Protein AF-A0A2Z3GGH1-F1 (afdb_monomer_lite)

Structure (mmCIF, N/CA/C/O backbone):
data_AF-A0A2Z3GGH1-F1
#
_entry.id   AF-A0A2Z3GGH1-F1
#
loop_
_atom_site.group_PDB
_atom_site.id
_atom_site.type_symbol
_atom_site.label_atom_id
_atom_site.label_alt_id
_atom_site.label_comp_id
_atom_site.label_asym_id
_atom_site.label_entity_id
_atom_site.label_seq_id
_atom_site.pdbx_PDB_ins_code
_atom_site.Cartn_x
_atom_site.Cartn_y
_atom_site.Cartn_z
_atom_site.occupancy
_atom_site.B_iso_or_equiv
_atom_site.auth_seq_id
_atom_site.auth_comp_id
_atom_site.auth_asym_id
_atom_site.auth_atom_id
_atom_site.pdbx_PDB_model_num
ATOM 1 N N . MET A 1 1 ? 9.192 -5.876 2.257 1.00 53.94 1 MET A N 1
ATOM 2 C CA . MET A 1 1 ? 10.258 -5.531 1.293 1.00 53.94 1 MET A CA 1
ATOM 3 C C . MET A 1 1 ? 9.601 -4.638 0.261 1.00 53.94 1 MET A C 1
ATOM 5 O O . MET A 1 1 ? 8.570 -5.047 -0.257 1.00 53.94 1 MET A O 1
ATOM 9 N N . GLU A 1 2 ? 10.088 -3.418 0.050 1.00 71.12 2 GLU A N 1
ATOM 10 C CA . GLU A 1 2 ? 9.502 -2.502 -0.941 1.00 71.12 2 GLU A CA 1
ATOM 11 C C . GLU A 1 2 ? 10.061 -2.820 -2.331 1.00 71.12 2 GLU A C 1
ATOM 13 O O . GLU A 1 2 ? 11.267 -3.021 -2.475 1.00 71.12 2 GLU A O 1
ATOM 18 N N . LEU A 1 3 ? 9.199 -2.898 -3.349 1.00 72.56 3 LEU A N 1
ATOM 19 C CA . LEU A 1 3 ? 9.538 -3.492 -4.649 1.00 72.56 3 LEU A CA 1
ATOM 20 C C . LEU A 1 3 ? 10.689 -2.758 -5.364 1.00 72.56 3 LEU A C 1
ATOM 22 O O . LEU A 1 3 ? 11.613 -3.394 -5.857 1.00 72.56 3 LEU A O 1
ATOM 26 N N . LEU A 1 4 ? 10.679 -1.423 -5.336 1.00 71.50 4 LEU A N 1
ATOM 27 C CA . LEU A 1 4 ? 11.695 -0.574 -5.977 1.00 71.50 4 LEU A CA 1
ATOM 28 C C . LEU A 1 4 ? 12.974 -0.388 -5.144 1.00 71.50 4 LEU A C 1
ATOM 30 O O . LEU A 1 4 ? 13.933 0.211 -5.614 1.00 71.50 4 LEU A O 1
ATOM 34 N N . SER A 1 5 ? 13.011 -0.901 -3.912 1.00 73.12 5 SER A N 1
ATOM 35 C CA . SER A 1 5 ? 14.200 -0.818 -3.051 1.00 73.12 5 SER A CA 1
ATOM 36 C C . SER A 1 5 ? 15.226 -1.927 -3.324 1.00 73.12 5 SER A C 1
ATOM 38 O O . SER A 1 5 ? 16.265 -1.996 -2.665 1.00 73.12 5 SER A O 1
ATOM 40 N N . TRP A 1 6 ? 14.932 -2.827 -4.266 1.00 75.00 6 TRP A N 1
ATOM 41 C CA . TRP A 1 6 ? 15.775 -3.975 -4.563 1.00 75.00 6 TRP A CA 1
ATOM 42 C C . TRP A 1 6 ? 16.960 -3.601 -5.467 1.00 75.00 6 TRP A C 1
ATOM 44 O O . TRP A 1 6 ? 16.804 -2.978 -6.514 1.00 75.00 6 TRP A O 1
ATOM 54 N N . LEU A 1 7 ? 18.163 -4.007 -5.052 1.00 70.88 7 LEU A N 1
ATOM 55 C CA . LEU A 1 7 ? 19.422 -3.743 -5.753 1.00 70.88 7 LEU A CA 1
ATOM 56 C C . LEU A 1 7 ? 19.695 -4.849 -6.789 1.00 70.88 7 LEU A C 1
ATOM 58 O O . LEU A 1 7 ? 20.550 -5.709 -6.577 1.00 70.88 7 LEU A O 1
ATOM 62 N N . GLY A 1 8 ? 18.913 -4.854 -7.869 1.00 77.56 8 GLY A N 1
ATOM 63 C CA . GLY A 1 8 ? 19.056 -5.773 -9.005 1.00 77.56 8 GLY A CA 1
ATOM 64 C C . GLY A 1 8 ? 19.983 -5.257 -10.109 1.00 77.56 8 GLY A C 1
ATOM 65 O O . GLY A 1 8 ? 20.490 -4.134 -10.053 1.00 77.56 8 GLY A O 1
ATOM 66 N N . SER A 1 9 ? 20.203 -6.075 -11.142 1.00 84.81 9 SER A N 1
ATOM 67 C CA . SER A 1 9 ? 20.858 -5.620 -12.374 1.00 84.81 9 SER A CA 1
ATOM 68 C C . SER A 1 9 ? 19.936 -4.679 -13.173 1.00 84.81 9 SER A C 1
ATOM 70 O O . SER A 1 9 ? 18.721 -4.695 -12.969 1.00 84.81 9 SER A O 1
ATOM 72 N N . PRO A 1 10 ? 20.457 -3.888 -14.133 1.00 82.50 10 PRO A N 1
ATOM 73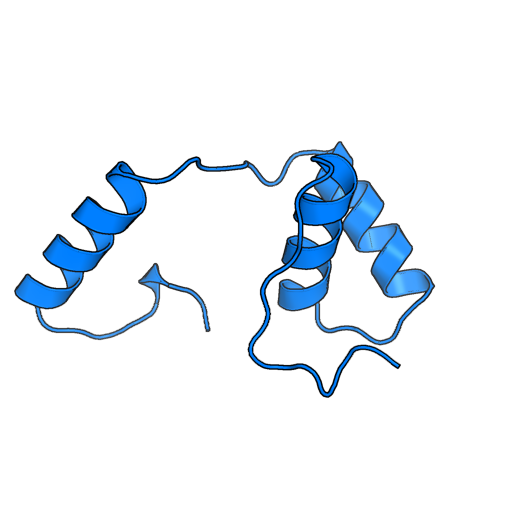 C CA . PRO A 1 10 ? 19.615 -3.042 -14.985 1.00 82.50 10 PRO A CA 1
ATOM 74 C C . PRO A 1 10 ? 18.525 -3.815 -15.744 1.00 82.50 10 PRO A C 1
ATOM 76 O O . PRO A 1 10 ? 17.433 -3.296 -15.950 1.00 82.50 10 PRO A O 1
ATOM 79 N N . ALA A 1 11 ? 18.800 -5.066 -16.130 1.00 85.56 11 ALA A N 1
ATOM 80 C CA . ALA A 1 11 ? 17.814 -5.925 -16.783 1.00 85.56 11 ALA A CA 1
ATOM 81 C C . ALA A 1 11 ? 16.674 -6.316 -15.831 1.00 85.56 11 ALA A C 1
ATOM 83 O O . ALA A 1 11 ? 15.519 -6.386 -16.248 1.00 85.56 11 ALA A O 1
ATOM 84 N N . ASP A 1 12 ? 16.982 -6.525 -14.549 1.00 86.12 12 ASP A N 1
ATOM 85 C CA . ASP A 1 12 ? 15.957 -6.853 -13.567 1.00 86.12 12 ASP A CA 1
ATOM 86 C C . ASP A 1 12 ? 15.093 -5.633 -13.206 1.00 86.12 12 ASP A C 1
ATOM 88 O O . ASP A 1 12 ? 13.905 -5.788 -12.933 1.00 86.12 12 ASP A O 1
ATOM 92 N N . LEU A 1 13 ? 15.661 -4.419 -13.249 1.00 85.12 13 LEU A N 1
ATOM 93 C CA . LEU A 1 13 ? 14.894 -3.176 -13.107 1.00 85.12 13 LEU A CA 1
ATOM 94 C C . LEU A 1 13 ? 13.899 -2.997 -14.259 1.00 85.12 13 LEU A C 1
ATOM 96 O O . LEU A 1 13 ? 12.733 -2.721 -13.997 1.00 85.12 13 LEU A O 1
ATOM 100 N N . GLN A 1 14 ? 14.318 -3.233 -15.508 1.00 87.38 14 GLN A N 1
ATOM 101 C CA . GLN A 1 14 ? 13.414 -3.154 -16.662 1.00 87.38 14 GLN A CA 1
ATOM 102 C C . GLN A 1 14 ? 12.258 -4.155 -16.548 1.00 87.38 14 GLN A C 1
ATOM 104 O O . GLN A 1 14 ? 11.104 -3.800 -16.769 1.00 87.38 14 GLN A O 1
ATOM 109 N N . LEU A 1 15 ? 12.550 -5.396 -16.146 1.00 89.44 15 LEU A N 1
ATOM 110 C CA . LEU A 1 15 ? 11.518 -6.409 -15.913 1.00 89.44 15 LEU A CA 1
ATOM 111 C C . LEU A 1 15 ? 10.501 -5.955 -14.852 1.00 89.44 15 LEU A C 1
ATOM 113 O O . LEU A 1 15 ? 9.304 -6.215 -14.979 1.00 89.44 15 LEU A O 1
ATOM 117 N N . LEU A 1 16 ? 10.977 -5.288 -13.798 1.00 88.31 16 LEU A N 1
ATOM 118 C CA . LEU A 1 16 ? 10.146 -4.759 -12.721 1.00 88.31 16 LEU A CA 1
ATOM 119 C C . LEU A 1 16 ? 9.250 -3.6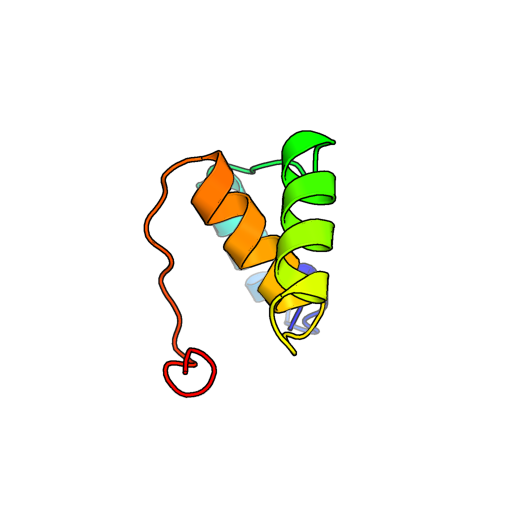13 -13.207 1.00 88.31 16 LEU A C 1
ATOM 121 O O . LEU A 1 16 ? 8.070 -3.572 -12.866 1.00 88.31 16 LEU A O 1
ATOM 125 N N . GLU A 1 17 ? 9.803 -2.699 -14.002 1.00 88.75 17 GLU A N 1
ATOM 126 C CA . GLU A 1 17 ? 9.070 -1.585 -14.605 1.00 88.75 17 GLU A CA 1
ATOM 127 C C . GLU A 1 17 ? 7.976 -2.088 -15.550 1.00 88.75 17 GLU A C 1
ATOM 129 O O . GLU A 1 17 ? 6.826 -1.663 -15.424 1.00 88.75 17 GLU A O 1
ATOM 134 N N . ASP A 1 18 ? 8.295 -3.050 -16.418 1.00 91.44 18 ASP A N 1
ATOM 135 C CA . ASP A 1 18 ? 7.334 -3.674 -17.334 1.00 91.44 18 ASP A CA 1
ATOM 136 C C . ASP A 1 18 ? 6.211 -4.381 -16.563 1.00 91.44 18 ASP A C 1
ATOM 138 O O . ASP A 1 18 ? 5.032 -4.281 -16.914 1.00 91.44 18 ASP A O 1
ATOM 142 N N . PHE A 1 19 ? 6.562 -5.068 -15.471 1.00 91.06 19 PHE A N 1
ATOM 143 C CA . PHE A 1 19 ? 5.584 -5.698 -14.591 1.00 91.06 19 PHE A CA 1
ATOM 144 C C . PHE A 1 19 ? 4.663 -4.663 -13.938 1.00 91.06 19 PHE A C 1
ATOM 146 O O . PHE A 1 19 ? 3.446 -4.824 -13.983 1.00 91.06 19 PHE A O 1
ATOM 153 N N . ILE A 1 20 ? 5.212 -3.586 -13.369 1.00 90.62 20 ILE A N 1
ATOM 154 C CA . ILE A 1 20 ? 4.416 -2.517 -12.747 1.00 90.62 20 ILE A CA 1
ATOM 155 C C . ILE A 1 20 ? 3.496 -1.864 -13.786 1.00 90.62 20 ILE A C 1
ATOM 157 O O . ILE A 1 20 ? 2.312 -1.669 -13.505 1.00 90.62 20 ILE A O 1
ATOM 161 N N . ALA A 1 21 ? 3.994 -1.593 -14.995 1.00 91.44 21 ALA A N 1
ATOM 162 C CA . ALA A 1 21 ? 3.218 -1.009 -16.089 1.00 91.44 21 ALA A CA 1
ATOM 163 C C . ALA A 1 21 ? 2.022 -1.879 -16.521 1.00 91.44 21 ALA A C 1
ATOM 165 O O . ALA A 1 21 ? 1.018 -1.352 -16.999 1.00 91.44 21 ALA A O 1
ATOM 166 N N . ALA A 1 22 ? 2.100 -3.197 -16.325 1.00 94.06 22 ALA A N 1
ATOM 167 C CA . ALA A 1 22 ? 1.011 -4.132 -16.600 1.00 94.06 22 ALA A CA 1
ATOM 168 C C . ALA A 1 22 ? -0.004 -4.279 -15.444 1.00 94.06 22 ALA A C 1
ATOM 170 O O . ALA A 1 22 ? -0.963 -5.044 -15.568 1.00 94.06 22 ALA A O 1
ATOM 171 N N . THR A 1 23 ? 0.186 -3.580 -14.319 1.00 91.88 23 THR A N 1
ATOM 172 C CA . THR A 1 23 ? -0.657 -3.701 -13.116 1.00 91.88 23 THR A CA 1
ATOM 173 C C . THR A 1 23 ? -1.516 -2.464 -12.861 1.00 91.88 23 THR A C 1
ATOM 175 O O . THR A 1 23 ? -1.271 -1.378 -13.382 1.00 91.88 23 THR A O 1
ATOM 178 N N . ILE A 1 24 ? -2.546 -2.627 -12.026 1.00 93.31 24 ILE A N 1
ATOM 179 C CA . ILE A 1 24 ? -3.367 -1.515 -11.541 1.00 93.31 24 ILE A CA 1
ATOM 180 C C . ILE A 1 24 ? -2.707 -0.937 -10.290 1.00 93.31 24 ILE A C 1
ATOM 182 O O . ILE A 1 24 ? -2.554 -1.633 -9.286 1.00 93.31 24 ILE A O 1
ATOM 186 N N . ILE A 1 25 ? -2.359 0.348 -10.341 1.00 91.94 25 ILE A N 1
ATOM 187 C CA . ILE A 1 25 ? -1.798 1.075 -9.202 1.00 91.94 25 ILE A CA 1
ATOM 188 C C . ILE A 1 25 ? -2.943 1.680 -8.391 1.00 91.94 25 ILE A C 1
ATOM 190 O O . ILE A 1 25 ? -3.683 2.531 -8.884 1.00 91.94 25 ILE A O 1
ATOM 194 N N . LEU A 1 26 ? -3.067 1.251 -7.137 1.00 94.00 26 LEU A N 1
ATOM 195 C CA . LEU A 1 26 ? -3.990 1.838 -6.170 1.00 94.00 26 LEU A CA 1
ATOM 196 C C . LEU A 1 26 ? -3.222 2.857 -5.314 1.00 94.00 26 LEU A C 1
ATOM 198 O O . LEU A 1 26 ? -2.220 2.483 -4.697 1.00 94.00 26 LEU A O 1
ATOM 202 N N . PRO A 1 27 ? -3.625 4.139 -5.304 1.00 92.12 27 PRO A N 1
ATOM 203 C CA . PRO A 1 27 ? -2.940 5.155 -4.521 1.00 92.12 27 PRO A CA 1
ATOM 204 C C . PRO A 1 27 ? -3.211 4.972 -3.025 1.00 92.12 27 PRO A C 1
ATOM 206 O O . PRO A 1 27 ? -4.255 4.469 -2.618 1.00 92.12 27 PRO A O 1
ATOM 209 N N . LEU A 1 28 ? -2.282 5.453 -2.199 1.00 94.00 28 LEU A N 1
ATOM 210 C CA . LEU A 1 28 ? -2.522 5.623 -0.771 1.00 94.00 28 LEU A CA 1
ATOM 211 C C . LEU A 1 28 ? -3.336 6.906 -0.559 1.00 94.00 28 LEU A C 1
ATOM 213 O O . LEU A 1 28 ? -2.771 7.988 -0.405 1.00 94.00 28 LEU A O 1
ATOM 217 N N . ASP A 1 29 ? -4.656 6.782 -0.623 1.00 95.38 29 ASP A N 1
ATOM 218 C CA . ASP A 1 29 ? -5.598 7.884 -0.453 1.00 95.38 29 ASP A CA 1
ATOM 219 C C . ASP A 1 29 ? -6.170 7.955 0.974 1.00 95.38 29 ASP A C 1
ATOM 221 O O . ASP A 1 29 ? -5.907 7.103 1.826 1.00 95.38 29 ASP A O 1
ATOM 225 N N . GLU A 1 30 ? -6.932 9.014 1.261 1.00 97.56 30 GLU A N 1
ATOM 226 C CA . GLU A 1 30 ? -7.485 9.257 2.598 1.00 97.56 30 GLU A CA 1
ATOM 227 C C . GLU A 1 30 ? -8.324 8.070 3.130 1.00 97.56 30 GLU A C 1
ATOM 229 O O . GLU A 1 30 ? -8.099 7.665 4.274 1.00 97.56 30 GLU A O 1
ATOM 234 N N . PRO A 1 31 ? -9.223 7.439 2.341 1.00 97.56 31 PRO A N 1
ATOM 235 C CA . PRO A 1 31 ? -9.903 6.209 2.753 1.00 97.56 31 PRO A CA 1
ATOM 236 C C . PRO A 1 31 ? -8.956 5.089 3.200 1.00 97.56 31 PRO A C 1
ATOM 238 O O . PRO A 1 31 ? -9.164 4.497 4.265 1.00 97.56 31 PRO A O 1
ATOM 241 N N . VAL A 1 32 ? -7.900 4.809 2.430 1.00 97.25 32 VAL A N 1
ATOM 242 C CA . VAL A 1 32 ? -6.921 3.768 2.779 1.00 97.25 32 VAL A CA 1
ATOM 243 C C . VAL A 1 32 ? -6.132 4.151 4.031 1.00 97.25 32 VAL A C 1
ATOM 245 O O . VAL A 1 32 ? -5.891 3.296 4.889 1.00 97.25 32 VAL A O 1
ATOM 248 N N . VAL A 1 33 ? -5.766 5.425 4.192 1.00 97.44 33 VAL A N 1
ATOM 249 C CA . VAL A 1 33 ? -5.071 5.928 5.390 1.00 97.44 33 VAL A CA 1
ATOM 250 C C . VAL A 1 33 ? -5.932 5.743 6.638 1.00 97.44 33 VAL A C 1
ATOM 252 O O . VAL A 1 33 ? -5.463 5.164 7.622 1.00 97.44 33 VAL A O 1
ATOM 255 N N . GLN A 1 34 ? -7.198 6.162 6.602 1.00 98.12 34 GLN A N 1
ATOM 256 C CA . GLN A 1 34 ? -8.110 6.014 7.740 1.00 98.12 34 GLN A CA 1
ATOM 257 C C . GLN A 1 34 ? -8.334 4.541 8.089 1.00 98.12 34 GLN A C 1
ATOM 259 O O . GLN A 1 34 ? -8.232 4.153 9.256 1.00 98.12 34 GLN A O 1
ATOM 264 N N . GLN A 1 35 ? -8.532 3.687 7.083 1.00 97.25 35 GLN A N 1
ATOM 265 C CA . GLN A 1 35 ? -8.675 2.250 7.302 1.00 97.25 35 GLN A CA 1
ATOM 266 C C . GLN A 1 35 ? -7.397 1.619 7.878 1.00 97.25 35 GLN A C 1
ATOM 268 O O . GLN A 1 35 ? -7.472 0.756 8.754 1.00 97.25 35 GLN A O 1
ATOM 273 N N . THR A 1 36 ? -6.217 2.080 7.454 1.00 97.19 36 THR A N 1
ATOM 274 C CA . THR A 1 36 ? -4.926 1.644 8.011 1.00 97.19 36 THR A CA 1
ATOM 275 C C . THR A 1 36 ? -4.824 1.986 9.497 1.00 97.19 36 THR A C 1
ATOM 277 O O . THR A 1 36 ? -4.385 1.154 10.295 1.00 97.19 36 THR A O 1
ATOM 280 N N . ILE A 1 37 ? -5.241 3.194 9.893 1.00 96.75 37 ILE A N 1
ATOM 281 C CA . ILE A 1 37 ? -5.253 3.624 11.299 1.00 96.75 37 ILE A CA 1
ATOM 282 C C . ILE A 1 37 ? -6.178 2.720 12.118 1.00 96.75 37 ILE A C 1
ATOM 284 O O . ILE A 1 37 ? -5.753 2.203 13.153 1.00 96.75 37 ILE A O 1
ATOM 288 N N . LEU A 1 38 ? -7.403 2.484 11.639 1.00 96.94 38 LEU A N 1
ATOM 289 C CA . LEU A 1 38 ? -8.381 1.624 12.314 1.00 96.94 38 LEU A CA 1
ATOM 290 C C . LEU A 1 38 ? -7.845 0.202 12.515 1.00 96.94 38 LEU A C 1
ATOM 292 O O . LEU A 1 38 ? -7.873 -0.316 13.633 1.00 96.94 38 LEU A O 1
ATOM 296 N N . LEU A 1 39 ? -7.270 -0.402 11.472 1.00 95.50 39 LEU A N 1
ATOM 297 C CA . LEU A 1 39 ? -6.688 -1.743 11.564 1.00 95.50 39 LEU A CA 1
ATOM 298 C C . LEU A 1 39 ? -5.560 -1.818 12.597 1.00 95.50 39 LEU A C 1
ATOM 300 O O . LEU A 1 39 ? -5.480 -2.787 13.347 1.00 95.50 39 LEU A O 1
ATOM 304 N N . ARG A 1 40 ? -4.700 -0.796 12.676 1.00 95.62 40 ARG A N 1
ATOM 305 C CA . ARG A 1 40 ? -3.588 -0.764 13.642 1.00 95.62 40 ARG A CA 1
ATOM 306 C C . ARG A 1 40 ? -4.025 -0.487 15.077 1.00 95.62 40 ARG A C 1
ATOM 308 O O . ARG A 1 40 ? -3.293 -0.831 16.002 1.00 95.62 40 ARG A O 1
ATOM 315 N N . GLN A 1 41 ? -5.182 0.140 15.276 1.00 95.31 41 GLN A N 1
ATOM 316 C CA . GLN A 1 41 ? -5.783 0.274 16.605 1.00 95.31 41 GLN A CA 1
ATOM 317 C C . GLN A 1 41 ? -6.360 -1.059 17.095 1.00 95.31 41 GLN A C 1
ATOM 319 O O . GLN A 1 41 ? -6.297 -1.350 18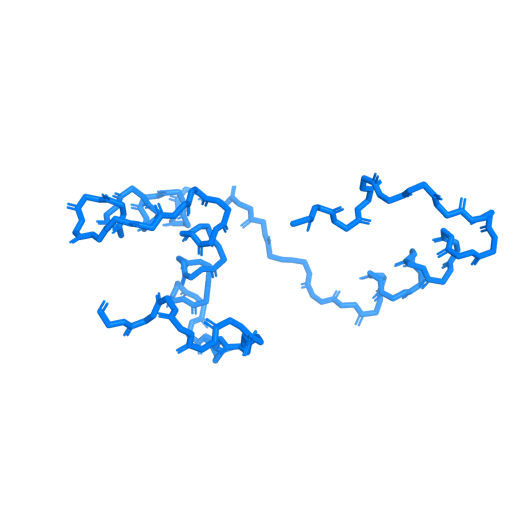.287 1.00 95.31 41 GLN A O 1
ATOM 324 N N . GLN A 1 42 ? -6.898 -1.871 16.182 1.00 94.56 42 GLN A N 1
ATOM 325 C CA . GLN A 1 42 ? -7.544 -3.148 16.499 1.00 94.56 42 GLN A CA 1
ATOM 326 C C . GLN A 1 42 ? -6.562 -4.325 16.557 1.00 94.56 42 GLN A C 1
ATOM 328 O O . GLN A 1 42 ? -6.741 -5.239 17.361 1.00 94.56 42 GLN A O 1
ATOM 333 N N . HIS A 1 43 ? -5.505 -4.296 15.743 1.00 91.88 43 HIS A N 1
ATOM 334 C CA . HIS A 1 43 ? -4.569 -5.404 15.572 1.00 91.88 43 HIS A CA 1
ATOM 335 C C . HIS A 1 43 ? -3.111 -4.944 15.681 1.00 91.88 43 HIS A C 1
ATOM 337 O O . HIS A 1 43 ? -2.733 -3.860 15.236 1.00 91.88 43 HIS A O 1
ATOM 343 N N . ARG A 1 44 ? -2.242 -5.810 16.216 1.00 88.94 44 ARG A N 1
ATOM 344 C CA . ARG A 1 44 ? -0.788 -5.571 16.288 1.00 88.94 44 ARG A CA 1
ATOM 345 C C . ARG A 1 44 ? -0.084 -5.954 14.984 1.00 88.94 44 ARG A C 1
ATOM 347 O O . ARG A 1 44 ? 0.798 -6.803 14.972 1.00 88.94 44 ARG A O 1
ATOM 354 N N . ILE A 1 45 ? -0.471 -5.303 13.894 1.00 89.81 45 ILE A N 1
ATOM 355 C CA . ILE A 1 45 ? 0.113 -5.504 12.562 1.00 89.81 45 ILE A CA 1
ATOM 356 C C . ILE A 1 45 ? 1.136 -4.413 12.225 1.00 89.81 45 ILE A C 1
ATOM 358 O O . ILE A 1 45 ? 1.030 -3.260 12.666 1.00 89.81 45 ILE A O 1
ATOM 362 N N . LYS A 1 46 ? 2.160 -4.775 11.446 1.00 91.12 46 LYS A N 1
ATOM 363 C CA . LYS A 1 46 ? 3.182 -3.825 10.983 1.00 91.12 46 LYS A CA 1
ATOM 364 C C . LYS A 1 46 ? 2.559 -2.844 9.993 1.00 91.12 46 LYS A C 1
ATOM 366 O O . LYS A 1 46 ? 1.645 -3.195 9.256 1.00 91.12 46 LYS A O 1
ATOM 371 N N . LEU A 1 47 ? 3.077 -1.614 9.958 1.00 92.75 47 LEU A N 1
ATOM 372 C CA . LEU A 1 47 ? 2.541 -0.555 9.096 1.00 92.75 47 LEU A CA 1
ATOM 373 C C . LEU A 1 47 ? 2.433 -0.967 7.612 1.00 92.75 47 LEU A C 1
ATOM 375 O O . LEU A 1 47 ? 1.358 -0.764 7.056 1.00 92.75 47 LEU A O 1
ATOM 379 N N . PRO A 1 48 ? 3.458 -1.573 6.977 1.00 91.75 48 PRO A N 1
ATOM 380 C CA . PRO A 1 48 ? 3.354 -1.957 5.568 1.00 91.75 48 PRO A CA 1
ATOM 381 C C . PRO A 1 48 ? 2.245 -2.986 5.316 1.00 91.75 48 PRO A C 1
ATOM 383 O O . PRO A 1 48 ? 1.478 -2.843 4.371 1.00 91.75 48 PRO A O 1
ATOM 386 N N . ASP A 1 49 ? 2.107 -3.975 6.202 1.00 91.12 49 ASP A N 1
ATOM 387 C CA . ASP A 1 49 ? 1.076 -5.011 6.083 1.00 91.12 49 ASP A CA 1
ATOM 388 C C . ASP A 1 49 ? -0.327 -4.424 6.308 1.00 91.12 49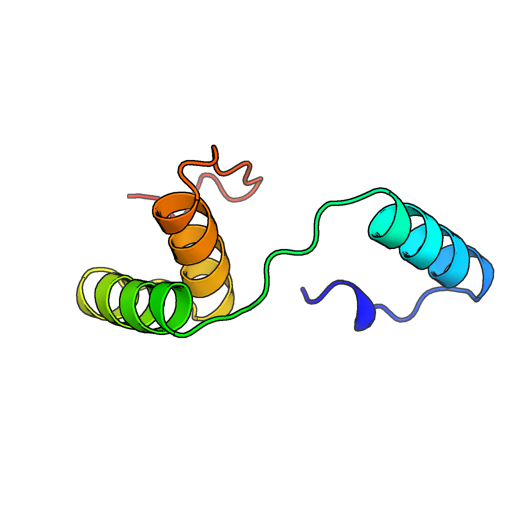 ASP A C 1
ATOM 390 O O . ASP A 1 49 ? -1.273 -4.770 5.602 1.00 91.12 49 ASP A O 1
ATOM 394 N N . ALA A 1 50 ? -0.452 -3.473 7.242 1.00 94.12 50 ALA A N 1
ATOM 395 C CA . ALA A 1 50 ? -1.691 -2.746 7.500 1.00 94.12 50 ALA A CA 1
ATOM 396 C C . ALA A 1 50 ? -2.149 -1.915 6.298 1.00 94.12 50 ALA A C 1
ATOM 398 O O . ALA A 1 50 ? -3.339 -1.907 5.998 1.00 94.12 50 ALA A O 1
ATOM 399 N N . ILE A 1 51 ? -1.221 -1.253 5.598 1.00 95.38 51 ILE A N 1
ATOM 400 C CA . ILE A 1 51 ? -1.525 -0.480 4.385 1.00 95.38 51 ILE A CA 1
ATOM 401 C C . ILE A 1 51 ? -2.062 -1.406 3.289 1.00 95.38 51 ILE A C 1
ATOM 403 O O . ILE A 1 51 ? -3.086 -1.111 2.672 1.00 95.38 51 ILE A O 1
ATOM 407 N N . ILE A 1 52 ? -1.413 -2.554 3.073 1.00 93.94 52 ILE A N 1
ATOM 408 C CA . ILE A 1 52 ? -1.835 -3.529 2.057 1.00 93.94 52 ILE A CA 1
ATOM 409 C C . ILE A 1 52 ? -3.222 -4.097 2.402 1.00 93.94 52 ILE A C 1
ATOM 411 O O . ILE A 1 52 ? -4.102 -4.140 1.541 1.00 93.94 52 IL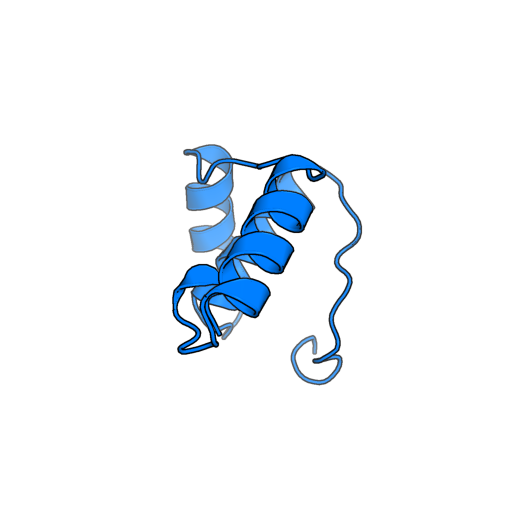E A O 1
ATOM 415 N N . ALA A 1 53 ? -3.452 -4.481 3.662 1.00 93.75 53 ALA A N 1
ATOM 416 C CA . ALA A 1 53 ? -4.743 -4.997 4.116 1.00 93.75 53 ALA A CA 1
ATOM 417 C C . ALA A 1 53 ? -5.860 -3.943 4.030 1.00 93.75 53 ALA A C 1
ATOM 419 O O . ALA A 1 53 ? -6.952 -4.244 3.553 1.00 93.75 53 ALA A O 1
ATOM 420 N N . ALA A 1 54 ? -5.589 -2.699 4.435 1.00 96.00 54 ALA A N 1
ATOM 421 C CA . ALA A 1 54 ? -6.531 -1.589 4.320 1.00 96.00 54 ALA A CA 1
ATOM 422 C C . ALA A 1 54 ? -6.926 -1.329 2.864 1.00 96.00 54 ALA A C 1
ATOM 424 O O . ALA A 1 54 ? -8.112 -1.200 2.569 1.00 96.00 54 ALA A O 1
ATOM 425 N N . THR A 1 55 ? -5.946 -1.319 1.957 1.00 96.56 55 THR A N 1
ATOM 426 C CA . THR A 1 55 ? -6.179 -1.147 0.517 1.00 96.56 55 THR A CA 1
ATOM 427 C C . THR A 1 55 ? -7.098 -2.248 -0.015 1.00 96.56 55 THR A C 1
ATOM 429 O O . THR A 1 55 ? -8.098 -1.964 -0.671 1.00 96.56 55 THR A O 1
ATOM 432 N N . ALA A 1 56 ? -6.821 -3.510 0.326 1.00 95.12 56 ALA A N 1
ATOM 433 C CA . ALA A 1 56 ? -7.655 -4.636 -0.087 1.00 95.12 56 ALA A CA 1
ATOM 434 C C . ALA A 1 56 ? -9.098 -4.522 0.438 1.00 95.12 56 ALA A C 1
ATOM 436 O O . ALA A 1 56 ? -10.042 -4.738 -0.320 1.00 95.12 56 ALA A O 1
ATOM 437 N N . LEU A 1 57 ? -9.282 -4.124 1.702 1.00 94.94 57 LEU A N 1
ATOM 438 C CA . LEU A 1 57 ? -10.608 -3.945 2.303 1.00 94.94 57 LEU A CA 1
ATOM 439 C C . LEU A 1 57 ? -11.401 -2.805 1.655 1.00 94.94 57 LEU A C 1
ATOM 441 O O . LEU A 1 57 ? -12.571 -2.999 1.334 1.00 94.94 57 LEU A O 1
ATOM 445 N N . ILE A 1 58 ? -10.776 -1.643 1.434 1.00 96.81 58 ILE A N 1
ATOM 446 C CA . ILE A 1 58 ? -11.428 -0.477 0.813 1.00 96.81 58 ILE A CA 1
ATOM 447 C C . ILE A 1 58 ? -11.878 -0.785 -0.618 1.00 96.81 58 ILE A C 1
ATOM 449 O O . ILE A 1 58 ? -12.970 -0.388 -1.018 1.00 96.81 58 ILE A O 1
ATOM 453 N N . HIS A 1 59 ? -11.071 -1.529 -1.376 1.00 95.12 59 HIS A N 1
ATOM 454 C CA . HIS A 1 59 ? -11.373 -1.870 -2.767 1.00 95.12 59 HIS A CA 1
ATOM 455 C C . HIS A 1 59 ? -12.114 -3.209 -2.942 1.00 95.12 59 HIS A C 1
ATOM 457 O O . HIS A 1 59 ? -12.409 -3.592 -4.074 1.00 95.12 59 HIS A O 1
ATOM 463 N N . GLY A 1 60 ? -12.427 -3.928 -1.857 1.00 94.56 60 GLY A N 1
ATOM 464 C CA . GLY A 1 60 ? -13.111 -5.225 -1.911 1.00 94.56 60 GLY A CA 1
ATOM 465 C C . GLY A 1 60 ? -12.314 -6.320 -2.631 1.00 94.56 60 GLY A C 1
ATOM 466 O O . GLY A 1 60 ? -12.900 -7.194 -3.271 1.00 94.56 60 GLY A O 1
ATOM 467 N N . LEU A 1 61 ? -10.983 -6.261 -2.566 1.00 93.69 61 LEU A N 1
ATOM 468 C CA . LEU A 1 61 ? -10.082 -7.171 -3.268 1.00 93.69 61 LEU A CA 1
ATOM 469 C C . LEU A 1 61 ? -9.622 -8.319 -2.356 1.00 93.69 61 LEU A C 1
ATOM 471 O O . LEU A 1 61 ? -9.380 -8.105 -1.166 1.00 93.69 61 LEU A O 1
ATOM 475 N N . PRO A 1 62 ? -9.446 -9.542 -2.889 1.00 91.19 62 PRO A N 1
ATOM 476 C CA . PRO A 1 62 ? -8.854 -10.631 -2.126 1.00 91.19 62 PRO A CA 1
ATOM 477 C C . PRO A 1 62 ? -7.372 -10.350 -1.847 1.00 91.19 62 PRO A C 1
ATOM 479 O O . PRO A 1 62 ? -6.616 -9.972 -2.743 1.00 91.19 62 PRO A O 1
ATOM 482 N N . LEU A 1 63 ? -6.940 -10.582 -0.606 1.00 88.19 63 LEU A N 1
ATOM 483 C CA . LEU A 1 63 ? -5.543 -10.429 -0.208 1.00 88.19 63 LEU A CA 1
ATOM 484 C C . LEU A 1 63 ? -4.784 -11.748 -0.401 1.00 88.19 63 LEU A C 1
ATOM 486 O O . LEU A 1 63 ? -5.000 -12.712 0.332 1.00 88.19 63 LEU A O 1
ATOM 490 N N . LEU A 1 64 ? -3.863 -11.783 -1.365 1.00 85.56 64 LEU A N 1
ATOM 491 C CA . LEU A 1 64 ? -2.945 -12.907 -1.544 1.00 85.56 64 LEU A CA 1
ATOM 492 C C . LEU A 1 64 ? -1.659 -12.654 -0.748 1.00 85.56 64 LEU A C 1
ATOM 494 O O . LEU A 1 64 ? -0.916 -11.720 -1.039 1.00 85.56 64 LEU A O 1
ATOM 498 N N . THR A 1 65 ? -1.372 -13.504 0.237 1.00 80.94 65 THR A N 1
ATOM 499 C CA . THR A 1 65 ? -0.171 -13.399 1.076 1.00 80.94 65 THR A CA 1
ATOM 500 C C . THR A 1 65 ? 0.545 -14.741 1.187 1.00 80.94 65 THR A C 1
ATOM 502 O O . THR A 1 65 ? -0.085 -15.793 1.271 1.00 80.94 65 THR A O 1
ATOM 505 N N . ARG A 1 66 ? 1.883 -14.713 1.200 1.00 73.25 66 ARG A N 1
ATOM 506 C CA . ARG A 1 66 ? 2.722 -15.880 1.532 1.00 73.25 66 ARG A CA 1
ATOM 507 C C . ARG A 1 66 ? 3.013 -15.969 3.040 1.00 73.25 66 ARG A C 1
ATOM 509 O O . ARG A 1 66 ? 3.560 -16.966 3.496 1.00 73.25 66 ARG A O 1
ATOM 516 N N . ASN A 1 67 ? 2.604 -14.959 3.812 1.00 61.25 67 ASN A N 1
ATOM 517 C CA . ASN A 1 67 ? 2.741 -14.889 5.266 1.00 61.25 67 ASN A CA 1
ATOM 518 C C . ASN A 1 67 ? 1.423 -15.271 5.952 1.00 61.25 67 ASN A C 1
ATOM 520 O O . ASN A 1 67 ? 0.861 -14.483 6.706 1.00 61.25 67 ASN A O 1
ATOM 524 N N . ALA A 1 68 ? 0.932 -16.491 5.721 1.00 55.69 68 ALA A N 1
ATOM 525 C CA . ALA A 1 68 ? -0.296 -17.000 6.349 1.00 55.69 68 ALA A CA 1
ATOM 526 C C . ALA A 1 68 ? -0.226 -17.114 7.894 1.00 55.69 68 ALA A C 1
ATOM 528 O O . ALA A 1 68 ? -1.177 -17.573 8.519 1.00 55.69 68 ALA A O 1
ATOM 529 N N . VAL A 1 69 ? 0.899 -16.732 8.509 1.00 53.66 69 VAL A N 1
ATOM 530 C CA . VAL A 1 69 ? 1.153 -16.847 9.952 1.00 53.66 69 VAL A CA 1
ATOM 531 C C . VAL A 1 69 ? 0.719 -15.594 10.733 1.00 53.66 69 VAL A C 1
ATOM 533 O O . VAL A 1 69 ? 0.481 -15.703 11.927 1.00 53.66 69 VAL A O 1
ATOM 536 N N . ASP A 1 70 ? 0.502 -14.443 10.085 1.00 51.50 70 ASP A N 1
ATOM 537 C CA . ASP A 1 70 ? 0.173 -13.176 10.777 1.00 51.50 70 ASP A CA 1
ATOM 538 C C . ASP A 1 70 ? -1.320 -12.783 10.666 1.00 51.50 70 ASP A C 1
ATOM 540 O O . ASP A 1 70 ? -1.663 -11.607 10.555 1.00 51.50 70 ASP A O 1
ATOM 544 N N . SER A 1 71 ? -2.238 -13.759 10.657 1.00 39.72 71 SER A N 1
ATOM 545 C CA . SER A 1 71 ? -3.693 -13.518 10.505 1.00 39.72 71 SER A CA 1
ATOM 546 C C . SER A 1 71 ? -4.578 -14.123 11.607 1.00 39.72 71 SER A C 1
ATOM 548 O O . SER A 1 71 ? -5.756 -14.375 11.351 1.00 39.72 71 SER A O 1
ATOM 550 N N . GLN A 1 72 ? -4.046 -14.370 12.808 1.00 39.44 72 GLN A N 1
ATOM 551 C CA . GLN A 1 72 ? -4.836 -14.769 13.986 1.00 39.44 72 GLN A CA 1
ATOM 552 C C . GLN A 1 72 ? -4.519 -13.887 15.190 1.00 39.44 72 GLN A C 1
ATOM 554 O O . GLN A 1 72 ? -3.321 -13.605 15.412 1.00 39.44 72 GLN A O 1
#

Radius of gyration: 14.33 Å; chains: 1; bounding box: 34×26×34 Å

Organism: NCBI:txid1850093

Secondary structure (DSSP, 8-state):
--GGG----HHHHHHHHHHHHTSPPPP--HHHHHHHHHHHHHS---HHHHHHHHHHHHHT-----S-TTS--

InterPro domains:
  IPR002716 PIN domain [PF01850] (9-67)
  IPR029060 PIN-like domain superfamily [SSF88723] (2-67)

Foldseek 3Di:
DDLVVDPDDPVVVVVSVVVVVPDDDDDCDPQLVVQLVVCVVVFVDDSVVSSQVSSCVVVVHDDDDPCPPRDD

pLDDT: mean 86.25, std 13.84, range [39.44, 98.12]

Sequence (72 aa):
MELLSWLGSPADLQLLEDFIAATIILPLDEPVVQQTILL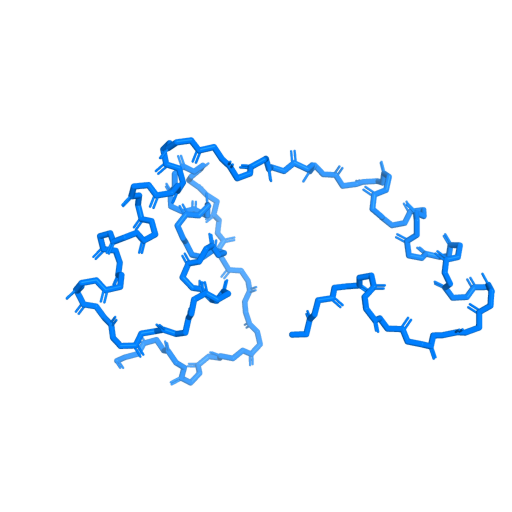RQQHRIKLPDAIIAATALIHGLPLLTRNAVDSQ